Protein AF-A0A951EX41-F1 (afdb_monomer)

Radius of gyration: 17.17 Å; Cα contacts (8 Å, |Δi|>4): 60; chains: 1; bounding box: 32×35×47 Å

Mean predicted aligned error: 2.94 Å

Nearest PDB structures (foldseek):
  2ekm-assembly1_C  TM=9.958E-01  e=7.882E-08  Sulfurisphaera tokodaii
  1vgg-assembly1_F  TM=9.681E-01  e=9.364E-07  Thermus thermophilus HB8
  2jb7-assembly1_A  TM=9.661E-01  e=3.121E-06  Pyrobaculum aerophilum
  2d16-assembly1_A  TM=9.686E-01  e=1.112E-05  Pyrococcus horikoshii OT3

Structure (mmCIF, N/CA/C/O backbone):
data_AF-A0A951EX41-F1
#
_entry.id   AF-A0A951EX41-F1
#
loop_
_atom_site.group_PDB
_atom_site.id
_atom_site.type_symbol
_atom_site.label_atom_id
_atom_site.label_alt_id
_atom_site.label_comp_id
_atom_site.label_asym_id
_atom_site.label_entity_id
_atom_site.label_seq_id
_atom_site.pdbx_PDB_ins_code
_atom_site.Cartn_x
_atom_site.Cartn_y
_atom_site.Cartn_z
_atom_site.occupancy
_atom_site.B_iso_or_equiv
_atom_site.auth_seq_id
_atom_site.auth_comp_id
_atom_site.auth_asym_id
_atom_site.auth_atom_id
_atom_site.pdbx_PDB_model_num
ATOM 1 N N . ALA A 1 1 ? -1.638 -0.402 -18.857 1.00 84.81 1 ALA A N 1
ATOM 2 C CA . ALA A 1 1 ? -1.403 0.835 -18.082 1.00 84.81 1 ALA A CA 1
ATOM 3 C C . ALA A 1 1 ? -0.087 0.762 -17.302 1.00 84.81 1 ALA A C 1
ATOM 5 O O . ALA A 1 1 ? 0.830 1.469 -17.685 1.00 84.81 1 ALA A O 1
ATOM 6 N N . LEU A 1 2 ? 0.046 -0.118 -16.296 1.00 92.75 2 LEU A N 1
ATOM 7 C CA . LEU A 1 2 ? 1.246 -0.210 -15.443 1.00 92.75 2 LEU A CA 1
ATOM 8 C C . LEU A 1 2 ? 2.514 -0.690 -16.183 1.00 92.75 2 LEU A C 1
ATOM 10 O O . LEU A 1 2 ? 3.519 0.007 -16.181 1.00 92.75 2 LEU A O 1
ATOM 14 N N . ALA A 1 3 ? 2.438 -1.841 -16.866 1.00 95.44 3 ALA A N 1
ATOM 15 C CA . ALA A 1 3 ? 3.463 -2.361 -17.789 1.00 95.44 3 ALA A CA 1
ATOM 16 C C . ALA A 1 3 ? 4.918 -2.370 -17.256 1.00 95.44 3 ALA A C 1
ATOM 18 O O . ALA A 1 3 ? 5.853 -2.197 -18.033 1.00 95.44 3 ALA A O 1
ATOM 19 N N . ALA A 1 4 ? 5.104 -2.576 -15.951 1.00 97.44 4 ALA A N 1
ATOM 20 C CA . ALA A 1 4 ? 6.407 -2.771 -15.318 1.00 97.44 4 ALA A CA 1
ATOM 21 C C . ALA A 1 4 ? 6.634 -4.266 -15.037 1.00 97.44 4 ALA A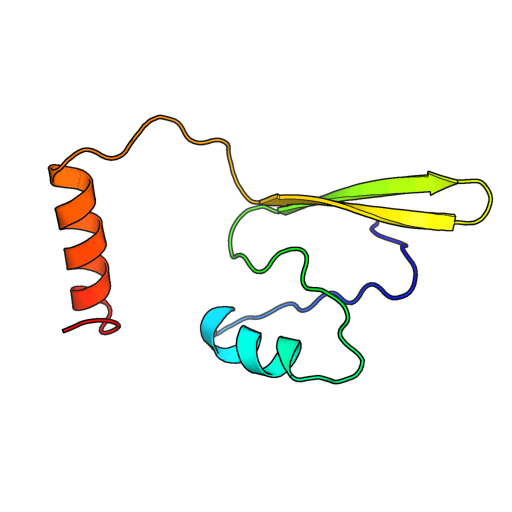 C 1
ATOM 23 O O . ALA A 1 4 ? 5.716 -4.963 -14.596 1.00 97.44 4 ALA A O 1
ATOM 24 N N . GLY A 1 5 ? 7.841 -4.762 -15.316 1.00 97.00 5 GLY A N 1
ATOM 25 C CA . GLY A 1 5 ? 8.201 -6.167 -15.094 1.00 97.00 5 GLY A CA 1
ATOM 26 C C . GLY A 1 5 ? 8.243 -6.524 -13.605 1.00 97.00 5 GLY A C 1
ATOM 27 O O . GLY A 1 5 ? 8.576 -5.679 -12.781 1.00 97.00 5 GLY A O 1
ATOM 28 N N . HIS A 1 6 ? 7.903 -7.773 -13.268 1.00 97.25 6 HIS A N 1
ATOM 29 C CA . HIS A 1 6 ? 7.870 -8.292 -11.886 1.00 97.25 6 HIS A CA 1
ATOM 30 C C . HIS A 1 6 ? 6.965 -7.506 -10.917 1.00 97.25 6 HIS A C 1
ATOM 32 O O . HIS A 1 6 ? 7.134 -7.580 -9.702 1.00 97.25 6 HIS A O 1
ATOM 38 N N . VAL A 1 7 ? 5.962 -6.791 -11.432 1.00 97.44 7 VAL A N 1
ATOM 39 C CA . VAL A 1 7 ? 4.947 -6.141 -10.599 1.00 97.44 7 VAL A CA 1
ATOM 40 C C . VAL A 1 7 ? 3.655 -6.944 -10.634 1.00 97.44 7 VAL A C 1
ATOM 42 O O . VAL A 1 7 ? 3.082 -7.176 -11.698 1.00 97.44 7 VAL A O 1
ATOM 45 N N . SER A 1 8 ? 3.182 -7.334 -9.452 1.00 95.75 8 SER A N 1
ATOM 46 C CA . SER A 1 8 ? 1.902 -8.021 -9.267 1.00 95.75 8 SER A CA 1
ATOM 47 C C . SER A 1 8 ? 0.856 -7.062 -8.702 1.00 95.75 8 SER A C 1
ATOM 49 O O . SER A 1 8 ? 1.171 -6.218 -7.864 1.00 95.75 8 SER A O 1
ATOM 51 N N . VAL A 1 9 ? -0.397 -7.201 -9.141 1.00 96.81 9 VAL A N 1
ATOM 52 C CA . VAL A 1 9 ? -1.537 -6.419 -8.638 1.00 96.81 9 VAL A CA 1
ATOM 53 C C . VAL A 1 9 ? -2.573 -7.373 -8.059 1.00 96.81 9 VAL A C 1
ATOM 55 O O . VAL A 1 9 ? -3.064 -8.256 -8.760 1.00 96.81 9 VAL A O 1
ATOM 58 N N . VAL A 1 10 ? -2.920 -7.178 -6.787 1.00 96.44 10 VAL A N 1
ATOM 59 C CA . VAL A 1 10 ? -3.953 -7.952 -6.090 1.00 96.44 10 VAL A CA 1
ATOM 60 C C . VAL A 1 10 ? -5.199 -7.089 -5.930 1.00 96.44 10 VAL A C 1
ATOM 62 O O . VAL A 1 10 ? -5.135 -6.004 -5.357 1.00 96.44 10 VAL A O 1
ATOM 65 N N . VAL A 1 11 ? -6.338 -7.581 -6.419 1.00 96.62 11 VAL A N 1
ATOM 66 C CA . VAL A 1 11 ? -7.649 -6.943 -6.238 1.00 96.62 11 VAL A CA 1
ATOM 67 C C . VAL A 1 11 ? -8.464 -7.786 -5.268 1.00 96.62 11 VAL A C 1
ATOM 69 O O . VAL A 1 11 ? -8.664 -8.978 -5.494 1.00 96.62 11 VAL A O 1
ATOM 72 N N . LEU A 1 12 ? -8.932 -7.167 -4.187 1.00 96.69 12 LEU A N 1
ATOM 73 C CA . LEU A 1 12 ? -9.663 -7.836 -3.116 1.00 96.69 12 LEU A CA 1
ATOM 74 C C . LEU A 1 12 ? -11.094 -7.296 -3.027 1.00 96.69 12 LEU A C 1
ATOM 76 O O . LEU A 1 12 ? -11.324 -6.090 -3.099 1.00 96.69 12 LEU A O 1
ATOM 80 N N . ARG A 1 13 ? -12.059 -8.194 -2.822 1.00 97.06 13 ARG A N 1
ATOM 81 C CA . ARG A 1 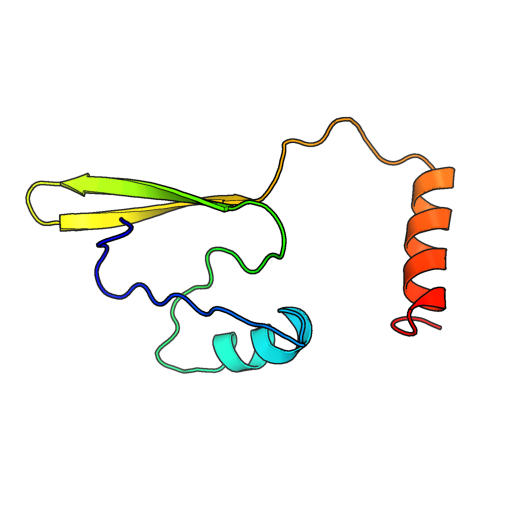13 ? -13.448 -7.874 -2.465 1.00 97.06 13 ARG A CA 1
ATOM 82 C C . ARG A 1 13 ? -13.851 -8.767 -1.294 1.00 97.06 13 ARG A C 1
ATOM 84 O O . ARG A 1 13 ? -13.346 -9.877 -1.188 1.00 97.06 13 ARG A O 1
ATOM 91 N N . GLN A 1 14 ? -14.767 -8.296 -0.444 1.00 95.88 14 GLN A N 1
ATOM 92 C CA . GLN A 1 14 ? -15.240 -9.041 0.737 1.00 95.88 14 GLN A CA 1
ATOM 93 C C . GLN A 1 14 ? -14.109 -9.405 1.722 1.00 95.88 14 GLN A C 1
ATOM 95 O O . GLN A 1 14 ? -14.095 -10.478 2.314 1.00 95.88 14 GLN A O 1
ATOM 100 N N . GLY A 1 15 ? -13.165 -8.485 1.912 1.00 94.62 15 GLY A N 1
ATOM 101 C CA . GLY A 1 15 ? -12.062 -8.591 2.861 1.00 94.62 15 GLY A CA 1
ATOM 102 C C . GLY A 1 15 ? -11.253 -7.297 2.868 1.00 94.62 15 GLY A C 1
ATOM 103 O O . GLY A 1 15 ? -11.446 -6.440 2.003 1.00 94.62 15 GLY A O 1
ATOM 104 N N . TYR A 1 16 ? -10.350 -7.157 3.834 1.00 97.31 16 TYR A N 1
ATOM 105 C CA . TYR A 1 16 ? -9.457 -6.009 3.965 1.00 97.31 16 TYR A CA 1
ATOM 106 C C . TYR A 1 16 ? -8.001 -6.428 3.767 1.00 97.31 16 TYR A C 1
ATOM 108 O O . TYR A 1 16 ? -7.625 -7.570 4.036 1.00 97.31 16 TYR A O 1
ATOM 116 N N . SER A 1 17 ? -7.153 -5.485 3.348 1.00 97.44 17 SER A N 1
ATOM 117 C CA . SER A 1 17 ? -5.716 -5.726 3.160 1.00 97.44 17 SER A CA 1
ATOM 118 C C . SER A 1 17 ? -5.063 -6.315 4.413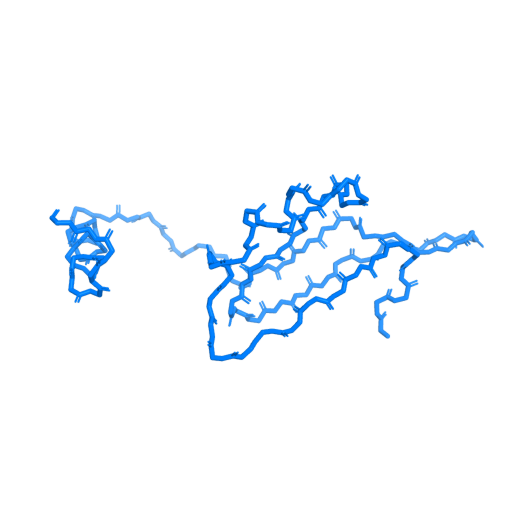 1.00 97.44 17 SER A C 1
ATOM 120 O O . SER A 1 17 ? -4.295 -7.268 4.311 1.00 97.44 17 SER A O 1
ATOM 122 N N . ILE A 1 18 ? -5.450 -5.848 5.604 1.00 97.19 18 ILE A N 1
ATOM 123 C CA . ILE A 1 18 ? -4.959 -6.358 6.895 1.00 97.19 18 ILE A CA 1
ATOM 124 C C . ILE A 1 18 ? -5.200 -7.860 7.117 1.00 97.19 18 ILE A C 1
ATOM 126 O O . ILE A 1 18 ? -4.509 -8.464 7.931 1.00 97.19 18 ILE A O 1
ATOM 130 N N . ASN A 1 19 ? -6.149 -8.482 6.408 1.00 97.25 19 ASN A N 1
ATOM 131 C CA . ASN A 1 19 ? -6.410 -9.918 6.524 1.00 97.25 19 ASN A CA 1
ATOM 132 C C . ASN A 1 19 ? -5.367 -10.769 5.782 1.00 97.25 19 ASN A C 1
ATOM 134 O O . ASN A 1 19 ? -5.182 -11.933 6.126 1.00 97.25 19 ASN A O 1
ATOM 138 N N . VAL A 1 20 ? -4.702 -10.207 4.767 1.00 96.88 20 VAL A N 1
ATOM 139 C CA . VAL A 1 20 ? -3.823 -10.949 3.846 1.00 96.88 20 VAL A CA 1
ATOM 140 C C . VAL A 1 20 ? -2.400 -10.404 3.784 1.00 96.88 20 VAL A C 1
ATOM 142 O O . VAL A 1 20 ? -1.505 -11.128 3.360 1.00 96.88 20 VAL A O 1
ATOM 145 N N . LEU A 1 21 ? -2.169 -9.163 4.229 1.00 96.94 21 LEU A N 1
ATOM 146 C CA . LEU A 1 21 ? -0.893 -8.466 4.059 1.00 96.94 21 LEU A CA 1
ATOM 147 C C . LEU A 1 21 ? 0.285 -9.259 4.629 1.00 96.94 21 LEU A C 1
ATOM 149 O O . LEU A 1 21 ? 1.279 -9.428 3.939 1.00 96.94 21 LEU A O 1
ATOM 153 N N . GLY A 1 22 ? 0.139 -9.816 5.837 1.00 97.19 22 GLY A N 1
ATOM 154 C CA . GLY A 1 22 ? 1.183 -10.649 6.442 1.00 97.19 22 GLY A CA 1
ATOM 155 C C . GLY A 1 22 ? 1.537 -11.863 5.580 1.00 97.19 22 GLY A C 1
ATOM 156 O O . GLY A 1 22 ? 2.704 -12.110 5.322 1.00 97.19 22 GLY A O 1
ATOM 157 N N . ARG A 1 23 ? 0.530 -12.552 5.028 1.00 97.50 23 ARG A N 1
ATOM 158 C CA . ARG A 1 23 ? 0.753 -13.728 4.173 1.00 97.50 23 ARG A CA 1
ATOM 159 C C . ARG A 1 23 ? 1.422 -13.384 2.855 1.00 97.50 23 ARG A C 1
ATOM 161 O O . ARG A 1 23 ? 2.170 -14.210 2.361 1.00 97.50 23 ARG A O 1
ATOM 168 N N . LEU A 1 24 ? 1.143 -12.208 2.293 1.00 96.69 24 LEU A N 1
ATOM 169 C CA . LEU A 1 24 ? 1.819 -11.729 1.087 1.00 96.69 24 LEU A CA 1
ATOM 170 C C . LEU A 1 24 ? 3.281 -11.384 1.378 1.00 96.69 24 LEU A C 1
ATOM 172 O O . LEU A 1 24 ? 4.141 -11.726 0.578 1.00 96.69 24 LEU A O 1
ATOM 176 N N . THR A 1 25 ? 3.560 -10.754 2.521 1.00 96.31 25 THR A N 1
ATOM 177 C CA . THR A 1 25 ? 4.932 -10.468 2.964 1.00 96.31 25 THR A CA 1
ATOM 178 C C . THR A 1 25 ? 5.739 -11.743 3.220 1.00 96.31 25 THR A C 1
ATOM 180 O O . THR A 1 25 ? 6.937 -11.757 2.967 1.00 96.31 25 THR A O 1
ATOM 183 N N . ASP A 1 26 ? 5.095 -12.814 3.689 1.00 97.81 26 ASP A N 1
ATOM 184 C CA . ASP A 1 26 ? 5.752 -14.098 3.970 1.00 97.81 26 ASP A CA 1
ATOM 185 C C . ASP A 1 26 ? 6.077 -14.921 2.703 1.00 97.81 26 ASP A C 1
ATOM 187 O O . ASP A 1 26 ? 6.752 -15.947 2.797 1.00 97.81 26 ASP A O 1
ATOM 191 N N . VAL A 1 27 ? 5.595 -14.519 1.518 1.00 98.19 27 VAL A N 1
ATOM 192 C CA . VAL A 1 27 ? 5.900 -15.217 0.258 1.00 98.19 27 VAL A CA 1
ATOM 193 C C . VAL A 1 27 ? 7.365 -14.964 -0.125 1.00 98.19 27 VAL A C 1
ATOM 195 O O . VAL A 1 27 ? 7.731 -13.804 -0.319 1.00 98.19 27 VAL A O 1
ATOM 198 N N . PRO A 1 28 ? 8.198 -16.007 -0.309 1.00 98.12 28 PRO A N 1
ATOM 199 C CA . PRO A 1 28 ? 9.626 -15.843 -0.605 1.00 98.12 28 PRO A CA 1
ATOM 200 C C . PRO A 1 28 ? 9.936 -15.001 -1.852 1.00 98.12 28 PRO A C 1
ATOM 202 O O . PRO A 1 28 ? 10.968 -14.337 -1.915 1.00 98.12 28 PRO A O 1
ATOM 205 N N . GLU A 1 29 ? 9.053 -15.020 -2.850 1.00 98.19 29 GLU A N 1
ATOM 206 C CA . GLU A 1 29 ? 9.193 -14.280 -4.104 1.00 98.19 29 GLU A CA 1
ATOM 207 C C . GLU A 1 29 ? 8.754 -12.806 -4.009 1.00 98.19 29 GLU A C 1
ATOM 209 O O . GLU A 1 29 ? 9.011 -12.028 -4.931 1.00 98.19 29 GLU A O 1
ATOM 214 N N . VAL A 1 30 ? 8.083 -12.392 -2.926 1.00 97.50 30 VAL A N 1
ATOM 215 C CA . VAL A 1 30 ? 7.599 -11.014 -2.760 1.00 97.50 30 VAL A CA 1
ATOM 216 C C . VAL A 1 30 ? 8.703 -10.146 -2.165 1.00 97.50 30 VAL A C 1
ATOM 218 O O . VAL A 1 30 ? 9.015 -10.213 -0.981 1.00 97.50 30 VAL A O 1
ATOM 221 N N . CYS A 1 31 ? 9.283 -9.276 -2.993 1.00 97.00 3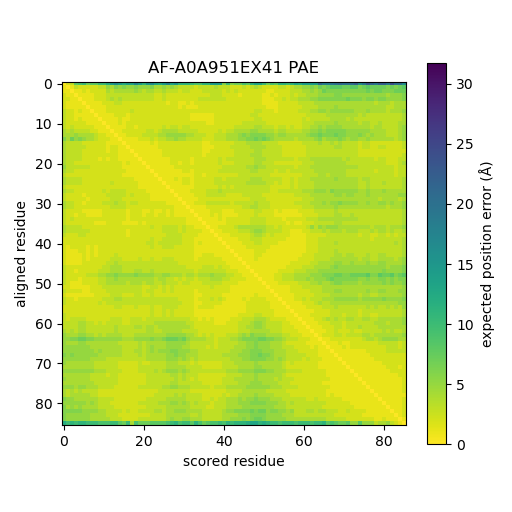1 CYS A N 1
ATOM 222 C CA . CYS A 1 31 ? 10.359 -8.384 -2.553 1.00 97.00 31 CYS A CA 1
ATOM 223 C C . CYS A 1 31 ? 9.854 -7.152 -1.788 1.00 97.00 31 CYS A C 1
ATOM 225 O O . CYS A 1 31 ? 10.528 -6.660 -0.885 1.00 97.00 31 CYS A O 1
ATOM 227 N N . SER A 1 32 ? 8.704 -6.602 -2.183 1.00 96.44 32 SER A N 1
ATOM 228 C CA . SER A 1 32 ? 8.155 -5.381 -1.593 1.00 96.44 32 SER A CA 1
ATOM 229 C C . SER A 1 32 ? 6.660 -5.231 -1.869 1.00 96.44 32 SER A C 1
ATOM 231 O O . SER A 1 32 ? 6.128 -5.743 -2.855 1.00 96.44 32 SER A O 1
ATOM 233 N N . ILE A 1 33 ? 5.982 -4.484 -0.994 1.00 97.62 33 ILE A N 1
ATOM 234 C CA . ILE A 1 33 ? 4.585 -4.075 -1.165 1.00 97.62 33 ILE A CA 1
ATOM 235 C C . ILE A 1 33 ? 4.551 -2.550 -1.257 1.00 97.62 33 ILE A C 1
ATOM 237 O O . ILE A 1 33 ? 4.907 -1.862 -0.304 1.00 97.62 33 ILE A O 1
ATOM 241 N N . PHE A 1 34 ? 4.118 -2.021 -2.404 1.00 97.56 34 PHE A N 1
ATOM 242 C CA . PHE A 1 34 ? 4.087 -0.575 -2.649 1.00 97.56 34 PHE A CA 1
ATOM 243 C C . PHE A 1 34 ? 2.866 0.127 -2.034 1.00 97.56 34 PHE A C 1
ATOM 245 O O . PHE A 1 34 ? 2.976 1.262 -1.586 1.00 97.56 34 PHE A O 1
ATOM 252 N N . CYS A 1 35 ? 1.694 -0.516 -2.042 1.00 97.56 35 CYS A N 1
ATOM 253 C CA . CYS A 1 35 ? 0.441 0.035 -1.515 1.00 97.56 35 CYS A CA 1
ATOM 254 C C . CYS A 1 35 ? -0.576 -1.092 -1.273 1.00 97.56 35 CYS A C 1
ATOM 256 O O . CYS A 1 35 ? -0.590 -2.083 -2.006 1.00 97.56 35 CYS A O 1
ATOM 258 N N . ALA A 1 36 ? -1.429 -0.937 -0.256 1.00 97.81 36 ALA A N 1
ATOM 259 C CA . ALA A 1 36 ? -2.540 -1.842 0.035 1.00 97.81 36 ALA A CA 1
ATOM 260 C C . ALA A 1 36 ? -3.704 -1.071 0.683 1.00 97.81 36 ALA A C 1
ATOM 262 O O . ALA A 1 36 ? -3.799 -0.975 1.909 1.00 97.81 36 ALA A O 1
ATOM 263 N N . SER A 1 37 ? -4.591 -0.521 -0.148 1.00 96.94 37 SER A N 1
ATOM 264 C CA . SER A 1 37 ? -5.577 0.483 0.266 1.00 96.94 37 SER A CA 1
ATOM 265 C C . SER A 1 37 ? -6.933 0.311 -0.419 1.00 96.94 37 SER A C 1
ATOM 267 O O . SER A 1 37 ? -7.044 -0.350 -1.450 1.00 96.94 37 SER A O 1
ATOM 269 N N . GLY A 1 38 ? -7.967 0.904 0.183 1.00 96.75 38 GLY A N 1
ATOM 270 C CA . GLY A 1 38 ? -9.300 1.067 -0.408 1.00 96.75 38 GLY A CA 1
ATOM 271 C C . GLY A 1 38 ? -9.536 2.455 -1.018 1.00 96.75 38 GLY A C 1
ATOM 272 O O . GLY A 1 38 ? -10.643 2.736 -1.472 1.00 96.75 38 GLY A O 1
ATOM 273 N N . ASN A 1 39 ? -8.528 3.329 -0.998 1.00 97.69 39 ASN A N 1
ATOM 274 C CA . ASN A 1 39 ? -8.594 4.679 -1.556 1.00 97.69 39 ASN A CA 1
ATOM 275 C C . ASN A 1 39 ? -8.420 4.672 -3.088 1.00 97.69 39 ASN A C 1
ATOM 277 O O . ASN A 1 39 ? -7.999 3.666 -3.663 1.00 97.69 39 ASN A O 1
ATOM 281 N N . PRO A 1 40 ? -8.665 5.804 -3.774 1.00 98.00 40 PRO A N 1
ATOM 282 C CA . PRO A 1 40 ? -8.120 6.029 -5.109 1.00 98.00 40 PRO A CA 1
ATOM 283 C C . PRO A 1 40 ? -6.589 5.912 -5.097 1.00 98.00 40 PRO A C 1
ATOM 285 O O . PRO A 1 40 ? -5.929 6.504 -4.243 1.00 98.00 40 PRO A O 1
ATOM 288 N N . VAL A 1 41 ? -6.030 5.167 -6.054 1.00 97.50 41 VAL A N 1
ATOM 289 C CA . VAL A 1 41 ? -4.587 4.897 -6.135 1.00 97.50 41 VAL A CA 1
ATOM 290 C C . VAL A 1 41 ? -4.047 5.264 -7.513 1.00 97.50 41 VAL A C 1
ATOM 292 O O . VAL A 1 41 ? -4.631 4.901 -8.536 1.00 97.50 41 VAL A O 1
ATOM 295 N N . GLN A 1 42 ? -2.896 5.937 -7.536 1.00 98.12 42 GLN A N 1
ATOM 296 C CA . GLN A 1 42 ? -2.101 6.157 -8.745 1.00 98.12 42 GLN A CA 1
ATOM 297 C C . GLN A 1 42 ? -0.700 5.575 -8.571 1.00 98.12 42 GLN A C 1
ATOM 299 O O . GLN A 1 42 ? -0.065 5.777 -7.539 1.00 98.12 42 GLN A O 1
ATOM 304 N N . VAL A 1 43 ? -0.193 4.887 -9.594 1.00 97.94 43 VAL A N 1
ATOM 305 C CA . VAL A 1 43 ? 1.174 4.352 -9.594 1.00 97.94 43 VAL A CA 1
ATOM 306 C C . VAL A 1 43 ? 2.069 5.250 -10.436 1.00 97.94 43 VAL A C 1
ATOM 308 O O . VAL A 1 43 ? 1.762 5.513 -11.599 1.00 97.94 43 VAL A O 1
ATOM 311 N N . VAL A 1 44 ? 3.183 5.697 -9.858 1.00 98.06 44 VAL A N 1
ATOM 312 C CA . VAL A 1 44 ? 4.185 6.508 -10.551 1.00 98.06 44 VAL A CA 1
ATOM 313 C C . VAL A 1 44 ? 5.192 5.574 -11.213 1.00 98.06 44 VAL A C 1
ATOM 315 O O . VAL A 1 44 ? 5.876 4.793 -10.545 1.00 98.06 44 VAL A O 1
ATOM 318 N N . VAL A 1 45 ? 5.268 5.653 -12.539 1.00 98.00 45 VAL A N 1
ATOM 319 C CA . VAL A 1 45 ? 6.101 4.779 -13.368 1.00 98.00 45 VAL A CA 1
ATOM 320 C C . VAL A 1 45 ? 7.185 5.604 -14.043 1.00 98.00 45 VAL A C 1
ATOM 322 O O . VAL A 1 45 ? 6.888 6.598 -14.703 1.00 98.00 45 VAL A O 1
ATOM 325 N N . ALA A 1 46 ? 8.432 5.165 -13.902 1.00 98.06 46 ALA A N 1
ATOM 326 C CA . ALA A 1 46 ? 9.545 5.652 -14.702 1.00 98.06 46 ALA A CA 1
ATOM 327 C C . ALA A 1 46 ? 9.763 4.723 -15.901 1.00 98.06 46 ALA A C 1
ATOM 329 O O . ALA A 1 46 ? 9.632 3.502 -15.781 1.00 98.06 46 ALA A O 1
ATOM 330 N N . GLU A 1 47 ? 10.117 5.298 -17.047 1.00 98.12 47 GLU A N 1
ATOM 331 C CA . GLU A 1 47 ? 10.408 4.574 -18.284 1.00 98.12 47 GLU A CA 1
ATOM 332 C C . GLU A 1 47 ? 11.812 4.920 -18.785 1.00 98.12 47 GLU A C 1
ATOM 334 O O . GLU A 1 47 ? 12.241 6.071 -18.740 1.00 98.12 47 GLU A O 1
ATOM 339 N N . SER A 1 48 ? 12.523 3.904 -19.263 1.00 97.75 48 SER A N 1
ATOM 340 C CA . SER A 1 48 ? 13.818 4.012 -19.933 1.00 97.75 48 SER A CA 1
ATOM 341 C C . SER A 1 48 ? 13.798 3.205 -21.232 1.00 97.75 48 SER A C 1
ATOM 343 O O . SER A 1 48 ? 12.844 2.474 -21.493 1.00 97.75 48 SER A O 1
ATOM 345 N N . ALA A 1 49 ? 14.888 3.252 -22.005 1.00 97.94 49 ALA A N 1
ATOM 346 C CA . ALA A 1 49 ? 15.031 2.435 -23.212 1.00 97.94 49 ALA A CA 1
ATOM 347 C C . ALA A 1 49 ? 14.916 0.916 -22.952 1.00 97.94 49 ALA A C 1
ATOM 349 O O . ALA A 1 49 ? 14.541 0.177 -23.856 1.00 97.94 49 ALA A O 1
ATOM 350 N N . GLN A 1 50 ? 15.222 0.445 -21.735 1.00 98.25 50 GLN A N 1
ATOM 351 C CA . GLN A 1 50 ? 15.107 -0.973 -21.375 1.00 98.25 50 GLN A CA 1
ATOM 352 C C . GLN A 1 50 ? 13.671 -1.375 -21.002 1.00 98.25 50 GLN A C 1
ATOM 354 O O . GLN A 1 50 ? 13.269 -2.514 -21.231 1.00 98.25 50 GLN A O 1
ATOM 359 N N . GLY A 1 51 ? 12.903 -0.475 -20.384 1.00 97.62 51 GLY A N 1
ATOM 360 C CA . GLY A 1 51 ? 11.574 -0.790 -19.867 1.00 97.62 51 GLY A CA 1
ATOM 361 C C . GLY A 1 51 ? 11.121 0.142 -18.748 1.00 97.62 51 GLY A C 1
ATOM 362 O O . GLY A 1 51 ? 11.640 1.249 -18.584 1.00 97.62 51 GLY A O 1
ATOM 363 N N . ARG A 1 52 ? 10.134 -0.324 -17.974 1.00 98.38 52 ARG A N 1
ATOM 364 C CA . ARG A 1 52 ? 9.420 0.456 -16.955 1.00 98.38 52 ARG A CA 1
ATOM 365 C C . ARG A 1 52 ? 9.616 -0.090 -15.546 1.00 98.38 52 ARG A C 1
ATOM 367 O O . ARG A 1 52 ? 9.621 -1.305 -15.349 1.00 98.38 52 ARG A O 1
ATOM 374 N N . GLY A 1 53 ? 9.693 0.815 -14.573 1.00 97.88 53 GLY A N 1
ATOM 375 C CA . GLY A 1 53 ? 9.787 0.503 -13.146 1.00 97.88 53 GLY A CA 1
ATOM 376 C C . GLY A 1 53 ? 8.862 1.376 -12.300 1.00 97.88 53 GLY A C 1
ATOM 377 O O . GLY A 1 53 ? 8.600 2.532 -12.638 1.00 97.88 53 GLY A O 1
ATOM 378 N N . VAL A 1 54 ? 8.361 0.820 -11.194 1.00 98.06 54 VAL A N 1
ATOM 379 C CA . VAL A 1 54 ? 7.561 1.561 -10.209 1.00 98.06 54 VAL A CA 1
ATOM 380 C C . VAL A 1 54 ? 8.498 2.318 -9.280 1.00 98.06 54 VAL A C 1
ATOM 382 O O . VAL A 1 54 ? 9.364 1.712 -8.654 1.00 98.06 54 VAL A O 1
ATOM 385 N N . ILE A 1 55 ? 8.306 3.632 -9.180 1.00 97.44 55 ILE A N 1
ATOM 386 C CA . ILE A 1 55 ? 9.115 4.500 -8.309 1.00 97.44 55 ILE A CA 1
ATOM 387 C C . ILE A 1 55 ? 8.328 5.049 -7.116 1.00 97.44 55 ILE A C 1
ATOM 389 O O . ILE A 1 55 ? 8.915 5.616 -6.201 1.00 97.44 55 ILE A O 1
ATOM 393 N N . GLY A 1 56 ? 7.006 4.880 -7.106 1.00 97.81 56 GLY A N 1
ATOM 394 C CA . GLY A 1 56 ? 6.164 5.320 -6.002 1.00 97.81 56 GLY A CA 1
ATOM 395 C C . GLY A 1 56 ? 4.678 5.121 -6.263 1.00 97.81 56 GLY A C 1
ATOM 396 O O . GLY A 1 56 ? 4.259 4.745 -7.362 1.00 97.81 56 GLY A O 1
ATOM 397 N N . VAL A 1 57 ? 3.881 5.388 -5.232 1.00 98.25 57 VAL A N 1
ATOM 398 C CA . VAL A 1 57 ? 2.419 5.324 -5.270 1.00 98.25 57 VAL A CA 1
ATOM 399 C C . VAL A 1 57 ? 1.847 6.557 -4.580 1.00 98.25 57 VAL A C 1
ATOM 401 O O . VAL A 1 57 ? 2.363 6.994 -3.554 1.00 98.25 57 VAL A O 1
ATOM 404 N N . ILE A 1 58 ? 0.776 7.102 -5.148 1.00 98.25 58 ILE A N 1
ATOM 405 C CA . ILE A 1 58 ? -0.068 8.117 -4.518 1.00 98.25 58 ILE A CA 1
ATOM 406 C C . ILE A 1 58 ? -1.320 7.391 -4.019 1.00 98.25 58 ILE A C 1
ATOM 408 O O . ILE A 1 58 ? -2.129 6.927 -4.825 1.00 98.25 58 ILE A O 1
ATOM 412 N N . ASP A 1 59 ? -1.436 7.252 -2.698 1.00 98.38 59 ASP A N 1
ATOM 413 C CA . ASP A 1 59 ? -2.536 6.571 -2.006 1.00 98.38 59 ASP A CA 1
ATOM 414 C C . ASP A 1 59 ? -3.452 7.604 -1.344 1.00 98.38 59 ASP A C 1
ATOM 416 O O . ASP A 1 59 ? -3.112 8.199 -0.320 1.00 98.38 59 ASP A O 1
ATOM 420 N N . GLY A 1 60 ? -4.613 7.841 -1.952 1.00 98.00 60 GLY A N 1
ATOM 421 C CA . GLY A 1 60 ? -5.572 8.818 -1.460 1.00 98.00 60 GLY A CA 1
ATOM 422 C C . GLY A 1 60 ? -5.091 10.261 -1.613 1.00 98.00 60 GLY A C 1
ATOM 423 O O . GLY A 1 60 ? -4.657 10.683 -2.685 1.00 98.00 60 GLY A O 1
ATOM 424 N N . PHE A 1 61 ? -5.248 11.044 -0.547 1.00 97.94 61 PHE A N 1
ATOM 425 C CA . PHE A 1 61 ? -5.120 12.499 -0.570 1.00 97.94 61 PHE A CA 1
ATOM 426 C C . PHE A 1 61 ? -4.142 12.993 0.498 1.00 97.94 61 PHE A C 1
ATOM 428 O O . PHE A 1 61 ? -3.914 12.330 1.509 1.00 97.94 61 PHE A O 1
ATOM 435 N N . ALA A 1 62 ? -3.593 14.190 0.288 1.00 97.69 62 ALA A N 1
ATOM 436 C CA . ALA A 1 62 ? -2.710 14.835 1.252 1.00 97.69 62 ALA A CA 1
ATOM 437 C C . ALA A 1 62 ? -3.443 15.167 2.571 1.00 97.69 62 ALA A C 1
ATOM 439 O O . ALA A 1 62 ? -4.632 15.518 2.543 1.00 97.69 62 ALA A O 1
ATOM 440 N N . PRO A 1 63 ? -2.747 15.108 3.724 1.00 97.19 63 PRO A N 1
ATOM 441 C CA . PRO A 1 63 ? -3.330 15.472 5.011 1.00 97.19 63 PRO A CA 1
ATOM 442 C C . PRO A 1 63 ? -3.785 16.937 5.014 1.00 97.19 63 PRO A C 1
ATOM 444 O O . PRO A 1 63 ? -3.112 17.806 4.466 1.00 97.19 63 PRO A O 1
ATOM 447 N N . GLN A 1 64 ? -4.925 17.206 5.654 1.00 96.88 64 GLN A N 1
ATOM 448 C CA . GLN A 1 64 ? -5.512 18.553 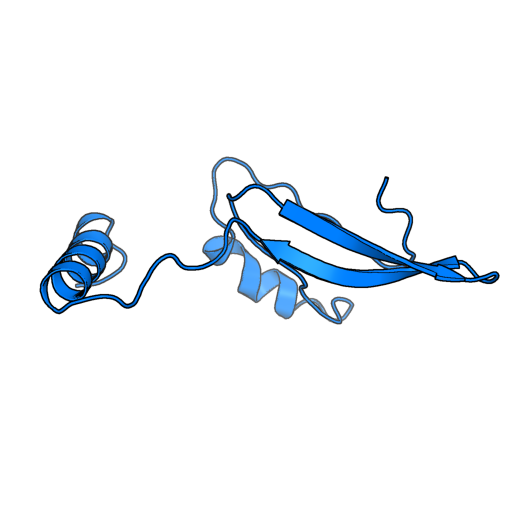5.753 1.00 96.88 64 GLN A CA 1
ATOM 449 C C . GLN A 1 64 ? -5.210 19.248 7.092 1.00 96.88 64 GLN A C 1
ATOM 451 O O . GLN A 1 64 ? -5.568 20.405 7.288 1.00 96.88 64 GLN A O 1
ATOM 456 N N . GLY A 1 65 ? -4.565 18.549 8.027 1.00 97.12 65 GLY A N 1
ATOM 457 C CA . GLY A 1 65 ? -4.265 19.050 9.364 1.00 97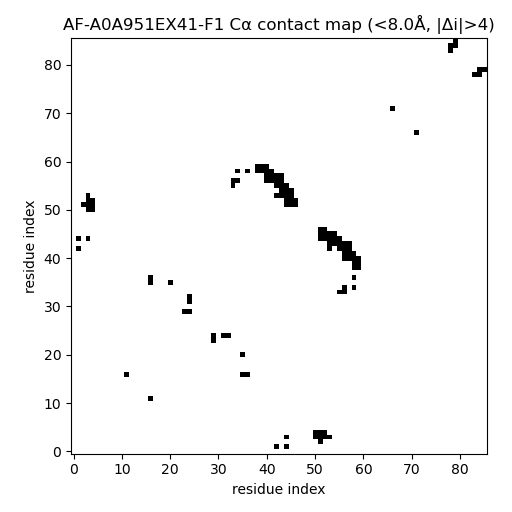.12 65 GLY A CA 1
ATOM 458 C C . GLY A 1 65 ? -3.703 17.958 10.271 1.00 97.12 65 GLY A C 1
ATOM 459 O O . GLY A 1 65 ? -3.442 16.840 9.823 1.00 97.12 65 GLY A O 1
ATOM 460 N N . VAL A 1 66 ? -3.525 18.297 11.547 1.00 98.12 66 VAL A N 1
ATOM 461 C CA . VAL A 1 66 ? -3.074 17.381 12.605 1.00 98.12 66 VAL A CA 1
ATOM 462 C C . VAL A 1 66 ? -4.2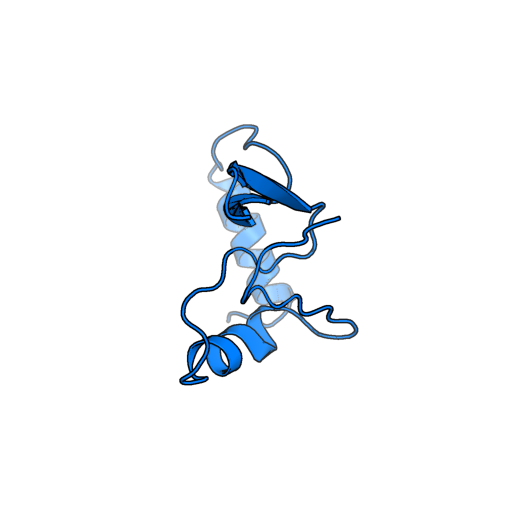59 17.048 13.508 1.00 98.12 66 VAL A C 1
ATOM 464 O O . VAL A 1 66 ? -5.059 17.931 13.809 1.00 98.12 66 VAL A O 1
ATOM 467 N N . GLU A 1 67 ? -4.368 15.786 13.932 1.00 98.06 67 GLU A N 1
ATOM 468 C CA . GLU A 1 67 ? -5.444 15.343 14.827 1.00 98.06 67 GLU A CA 1
ATOM 469 C C . GLU A 1 67 ? -5.417 16.086 16.175 1.00 98.06 67 GLU A C 1
ATOM 471 O O . GLU A 1 67 ? -4.352 16.271 16.770 1.00 98.06 67 GLU A O 1
ATOM 476 N N . VAL A 1 68 ? -6.591 16.489 16.674 1.00 98.56 68 VAL A N 1
ATOM 477 C CA . VAL A 1 68 ? -6.749 17.033 18.034 1.00 98.56 68 VAL A CA 1
ATOM 478 C C . VAL A 1 68 ? -7.222 15.953 19.011 1.00 98.56 68 VAL A C 1
ATOM 480 O O . VAL A 1 68 ? -7.572 14.841 18.620 1.00 98.56 68 VAL A O 1
ATOM 483 N N . ALA A 1 69 ? -7.261 16.267 20.311 1.00 98.56 69 ALA A N 1
ATOM 484 C CA . ALA A 1 69 ? -7.652 15.309 21.351 1.00 98.56 69 ALA A CA 1
ATOM 485 C C . ALA A 1 69 ? -9.025 14.651 21.091 1.00 98.56 69 ALA A C 1
ATOM 487 O O . ALA A 1 69 ? -9.199 13.460 21.341 1.00 98.56 69 ALA A O 1
ATOM 488 N N . GLU A 1 70 ? -9.979 15.403 20.538 1.00 98.44 70 GLU A N 1
ATOM 489 C CA . GLU A 1 70 ? -11.295 14.875 20.171 1.00 98.44 70 GLU A CA 1
ATOM 490 C C . GLU A 1 70 ? -11.220 13.841 19.030 1.00 98.44 70 GLU A C 1
ATOM 492 O O . GLU A 1 70 ? -11.891 12.809 19.084 1.00 98.44 70 GLU A O 1
ATOM 497 N N . ASP A 1 71 ? -10.374 14.069 18.022 1.00 98.31 71 ASP A N 1
ATOM 498 C CA . ASP A 1 71 ? -10.175 13.141 16.901 1.00 98.31 71 ASP A CA 1
ATOM 499 C C . ASP A 1 71 ? -9.530 11.830 17.364 1.00 98.31 71 ASP A C 1
ATOM 501 O O . ASP A 1 71 ? -9.922 10.743 16.923 1.00 98.31 71 ASP A O 1
ATOM 505 N N . VAL A 1 72 ? -8.590 11.922 18.312 1.00 98.38 72 VAL A N 1
ATOM 506 C CA . VAL A 1 72 ? -7.942 10.761 18.937 1.00 98.38 72 VAL A CA 1
ATOM 507 C C . VAL A 1 72 ? -8.975 9.878 19.638 1.00 98.38 72 VAL A C 1
ATOM 509 O O . VAL A 1 72 ? -8.986 8.656 19.442 1.00 98.38 72 VAL A O 1
ATOM 512 N N . GLU A 1 73 ? -9.867 10.476 20.430 1.00 98.38 73 GLU A N 1
ATOM 513 C CA . GLU A 1 73 ? -10.927 9.734 21.115 1.00 98.38 73 GLU A CA 1
ATOM 514 C C . GLU A 1 73 ? -11.914 9.116 20.121 1.00 98.38 73 GLU A C 1
ATOM 516 O O . GLU A 1 73 ? -12.258 7.936 20.255 1.00 98.38 73 GLU A O 1
ATOM 521 N N . LYS A 1 74 ? -12.278 9.842 19.055 1.00 98.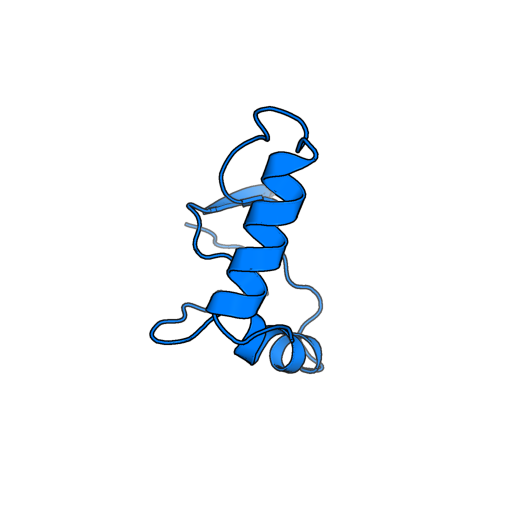44 74 LYS A N 1
ATOM 522 C CA . LYS A 1 74 ? -13.124 9.316 17.972 1.00 98.44 74 LYS A CA 1
ATOM 523 C C . LYS A 1 74 ? -12.499 8.100 17.291 1.00 98.44 74 LYS A C 1
ATOM 525 O O . LYS A 1 74 ? -13.153 7.059 17.209 1.00 98.44 74 LYS A O 1
ATOM 530 N N . ARG A 1 75 ? -11.239 8.164 16.838 1.00 98.25 75 ARG A N 1
ATOM 531 C CA . ARG A 1 75 ? -10.609 7.023 16.138 1.00 98.25 75 ARG A CA 1
ATOM 532 C C . ARG A 1 75 ? -10.399 5.815 17.051 1.00 98.25 75 ARG A C 1
ATOM 534 O O . ARG A 1 75 ? -10.543 4.678 16.606 1.00 98.25 75 ARG A O 1
ATOM 541 N N . ARG A 1 76 ? -10.087 6.030 18.336 1.00 98.25 76 ARG A N 1
ATOM 542 C CA . ARG A 1 76 ? -9.957 4.944 19.325 1.00 98.25 76 ARG A CA 1
ATOM 543 C C . ARG A 1 76 ? -11.309 4.305 19.628 1.00 98.25 76 ARG A C 1
ATOM 545 O O . ARG A 1 76 ? -11.401 3.079 19.672 1.00 98.25 76 ARG A O 1
ATOM 552 N N . GLY A 1 77 ? -12.346 5.124 19.800 1.00 98.50 77 GLY A N 1
ATOM 553 C CA . GLY A 1 77 ? -13.726 4.674 19.962 1.00 98.50 77 GLY A CA 1
ATOM 554 C C . GLY A 1 7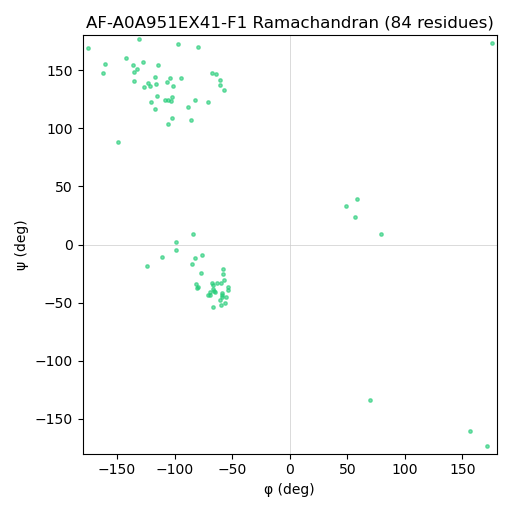7 ? -14.206 3.864 18.762 1.00 98.50 77 GLY A C 1
ATOM 555 O O . GLY A 1 77 ? -14.734 2.770 18.942 1.00 98.50 77 GLY A O 1
ATOM 556 N N . PHE A 1 78 ? -13.924 4.338 17.546 1.00 98.50 78 PHE A N 1
ATOM 557 C CA . PHE A 1 78 ? -14.247 3.629 16.311 1.00 98.50 78 PHE A CA 1
ATOM 558 C C . PHE A 1 78 ? -13.635 2.223 16.283 1.00 98.50 78 PHE A C 1
ATOM 560 O O . PHE A 1 78 ? -14.367 1.259 16.087 1.00 98.50 78 PHE A O 1
ATOM 567 N N . LEU A 1 79 ? -12.333 2.073 16.566 1.00 98.44 79 LEU A N 1
ATOM 568 C CA . LEU A 1 79 ? -11.672 0.758 16.582 1.00 98.44 79 LEU A CA 1
ATOM 569 C C . LEU A 1 79 ? -12.286 -0.230 17.589 1.00 98.44 79 LEU A C 1
ATOM 571 O O . LEU A 1 79 ? -12.308 -1.431 17.314 1.00 98.44 79 LEU A O 1
ATOM 575 N N . ARG A 1 80 ? -12.784 0.255 18.735 1.00 98.19 80 ARG A N 1
ATOM 576 C CA . ARG A 1 80 ? -13.535 -0.567 19.701 1.00 98.19 80 ARG A CA 1
ATOM 577 C C . ARG A 1 80 ? -14.917 -0.939 19.172 1.00 98.19 80 ARG A C 1
ATOM 579 O O . ARG A 1 80 ? -15.304 -2.099 19.249 1.00 98.19 80 ARG A O 1
ATOM 586 N N . MET A 1 81 ? -15.625 0.018 18.572 1.00 98.25 81 MET A N 1
ATOM 587 C CA . MET A 1 81 ? -16.947 -0.195 17.973 1.00 98.25 81 MET A CA 1
ATOM 588 C C . MET A 1 81 ? -16.915 -1.256 16.865 1.00 98.25 81 MET A C 1
ATOM 590 O O . MET A 1 81 ? -17.795 -2.107 16.814 1.00 98.25 81 MET A O 1
ATOM 594 N N . ILE A 1 82 ? -15.888 -1.244 16.010 1.00 97.19 82 ILE A N 1
ATOM 595 C CA . ILE A 1 82 ? -15.712 -2.254 14.954 1.00 97.19 82 ILE A CA 1
ATOM 596 C C . ILE A 1 82 ? -15.007 -3.535 15.441 1.00 97.19 82 ILE A C 1
ATOM 598 O O . ILE A 1 82 ? -14.645 -4.381 14.629 1.00 97.19 82 ILE A O 1
ATOM 602 N N . GLY A 1 83 ? -14.795 -3.689 16.754 1.00 97.56 83 GLY A N 1
ATOM 603 C CA . GLY A 1 83 ? -14.337 -4.935 17.377 1.00 97.56 83 GLY A CA 1
ATOM 604 C C . GLY A 1 83 ? -12.838 -5.238 17.271 1.00 97.56 83 GLY A C 1
ATOM 605 O O . GLY A 1 83 ? -12.411 -6.326 17.649 1.00 97.56 83 GLY A O 1
ATOM 606 N N . TYR A 1 84 ? -12.014 -4.303 16.794 1.00 97.19 84 TYR A N 1
ATOM 607 C CA . TYR A 1 84 ? -10.565 -4.516 16.644 1.00 97.19 84 TYR A CA 1
ATOM 608 C C . TYR A 1 84 ? -9.763 -4.238 17.918 1.00 97.19 84 TYR A C 1
ATOM 610 O O . TYR A 1 84 ? -8.599 -4.638 18.023 1.00 97.19 84 TYR A O 1
ATOM 618 N N . LYS A 1 85 ? -10.350 -3.524 18.881 1.00 97.19 85 LYS A N 1
ATOM 619 C CA . LYS A 1 85 ? -9.748 -3.214 20.182 1.00 97.19 85 LYS A CA 1
ATOM 620 C C . LYS A 1 85 ? -10.780 -3.404 21.292 1.00 97.19 85 LYS A C 1
ATOM 622 O O . LYS A 1 85 ? -11.977 -3.322 21.038 1.00 97.19 85 LYS A O 1
ATOM 627 N N . ARG A 1 86 ? -10.292 -3.669 22.503 1.00 87.62 86 ARG A N 1
ATOM 628 C CA . ARG A 1 86 ? -11.083 -3.660 23.738 1.00 87.62 86 ARG A CA 1
ATOM 629 C C . ARG A 1 86 ? -10.863 -2.340 24.462 1.00 87.62 86 ARG A C 1
ATOM 631 O O . ARG A 1 86 ? -9.732 -1.812 24.353 1.00 87.62 86 ARG A O 1
#

Secondary structure (DSSP, 8-state):
----TT------SSS-HHHHHHHHHT-TT--------SS-EEEEEEE-SS-EEEEEEEES----S---HHHHHHHHHHHHHTTS--

pLDDT: mean 97.24, std 1.94, range [84.81, 98.56]

Solvent-accessible surface area (backbone atoms only — not comparable to full-atom values): 5959 Å² total; per-residue (Å²): 134,83,82,33,78,99,66,83,85,88,87,81,76,98,69,57,54,86,80,46,50,68,64,52,64,68,36,91,86,49,89,78,82,88,80,79,78,93,56,65,72,48,79,42,70,48,78,55,99,91,50,38,44,80,78,49,65,48,73,58,73,82,82,92,74,78,85,49,75,68,51,53,51,49,57,54,49,47,39,36,74,74,65,79,42,132

Sequence (86 aa):
ALAAGHVSVVVLRQGYSINVLGRLTDVPEVCSIFCASGNPVQVVVAESAQGRGVIGVIDGFAPQGVEVAEDVEKRRGFLRMIGYKR

Foldseek 3Di:
DQFAPPDDDDDDDPDACVVCVVVLVPPPSRPDDQDGDPADKDWDWDADPVGIDTPHMDGHDDDPDDDDPVNVCVVVVVCVVVPNHD